Protein AF-A0A5A5RAX3-F1 (afdb_monomer_lite)

Structure (mmCIF, N/CA/C/O backbone):
data_AF-A0A5A5RAX3-F1
#
_entry.id   AF-A0A5A5RAX3-F1
#
loop_
_atom_site.group_PDB
_atom_site.id
_atom_site.type_symbol
_atom_site.label_atom_id
_atom_site.label_alt_id
_atom_site.label_comp_id
_atom_site.label_asym_id
_atom_site.label_entity_id
_atom_site.label_seq_id
_atom_site.pdbx_PDB_ins_code
_atom_site.Cartn_x
_atom_site.Cartn_y
_atom_site.Cartn_z
_atom_site.occupancy
_atom_site.B_iso_or_equiv
_atom_site.auth_seq_id
_atom_site.auth_comp_id
_atom_site.auth_asym_id
_atom_site.auth_atom_id
_atom_site.pdbx_PDB_model_num
ATOM 1 N N . MET A 1 1 ? 1.916 -24.530 -6.199 1.00 31.73 1 MET A N 1
ATOM 2 C CA . MET A 1 1 ? 0.769 -23.600 -6.176 1.00 31.73 1 MET A CA 1
ATOM 3 C C . MET A 1 1 ? 0.008 -23.838 -4.880 1.00 31.73 1 MET A C 1
ATOM 5 O O . MET A 1 1 ? -0.742 -24.799 -4.795 1.00 31.73 1 MET A O 1
ATOM 9 N N . LEU A 1 2 ? 0.311 -23.071 -3.831 1.00 27.06 2 LEU A N 1
ATOM 10 C CA . LEU A 1 2 ? -0.350 -23.203 -2.532 1.00 27.06 2 LEU A CA 1
ATOM 11 C C . LEU A 1 2 ? -1.470 -22.159 -2.487 1.00 27.06 2 LEU A C 1
ATOM 13 O O . LEU A 1 2 ? -1.192 -20.973 -2.359 1.00 27.06 2 LEU A O 1
ATOM 17 N N . ILE A 1 3 ? -2.714 -22.596 -2.676 1.00 34.16 3 ILE A N 1
ATOM 18 C CA . ILE A 1 3 ? -3.906 -21.753 -2.536 1.00 34.16 3 ILE A CA 1
ATOM 19 C C . ILE A 1 3 ? -4.363 -21.907 -1.088 1.00 34.16 3 ILE A C 1
ATOM 21 O O . ILE A 1 3 ? -4.793 -22.990 -0.689 1.00 34.16 3 ILE A O 1
ATOM 25 N N . VAL A 1 4 ? -4.233 -20.852 -0.285 1.00 38.41 4 VAL A N 1
ATOM 26 C CA . VAL A 1 4 ? -4.790 -20.841 1.071 1.00 38.41 4 VAL A CA 1
ATOM 27 C C . VAL A 1 4 ? -6.248 -20.402 0.966 1.00 38.41 4 VAL A C 1
ATOM 29 O O . VAL A 1 4 ? -6.538 -19.276 0.579 1.00 38.41 4 VAL A O 1
ATOM 32 N N . LEU A 1 5 ? -7.165 -21.315 1.286 1.00 33.50 5 LEU A N 1
ATOM 33 C CA . LEU A 1 5 ? -8.601 -21.062 1.385 1.00 33.50 5 LEU A CA 1
ATOM 34 C C . LEU A 1 5 ? -8.933 -20.776 2.855 1.00 33.50 5 LEU A C 1
ATOM 36 O O . LEU A 1 5 ? -8.819 -21.676 3.687 1.00 33.50 5 LEU A O 1
ATOM 40 N N . ILE A 1 6 ? -9.355 -19.555 3.197 1.00 37.66 6 ILE A N 1
ATOM 41 C CA . ILE A 1 6 ? -9.899 -19.271 4.536 1.00 37.66 6 ILE A CA 1
ATOM 42 C C . ILE A 1 6 ? -11.425 -19.323 4.460 1.00 37.66 6 ILE A C 1
ATOM 44 O O . ILE A 1 6 ? -12.072 -18.471 3.859 1.00 37.66 6 ILE A O 1
ATOM 48 N N . LYS A 1 7 ? -12.005 -20.345 5.092 1.00 32.69 7 LYS A N 1
ATOM 49 C CA . LYS A 1 7 ? -13.450 -20.506 5.267 1.00 32.69 7 LYS A CA 1
ATOM 50 C C . LYS A 1 7 ? -13.873 -19.779 6.546 1.00 32.69 7 LYS A C 1
ATOM 52 O O . LYS A 1 7 ? -13.662 -20.306 7.637 1.00 32.69 7 LYS A O 1
ATOM 57 N N . SER A 1 8 ? -14.484 -18.598 6.438 1.00 34.59 8 SER A N 1
ATOM 58 C CA . SER A 1 8 ? -15.195 -18.012 7.584 1.00 34.59 8 SER A CA 1
ATOM 59 C C . SER A 1 8 ? -16.445 -18.855 7.846 1.00 34.59 8 SER A C 1
ATOM 61 O O . SER A 1 8 ? -17.372 -18.880 7.039 1.00 34.59 8 SER A O 1
ATOM 63 N N . SER A 1 9 ? -16.420 -19.643 8.921 1.00 37.34 9 SER A N 1
ATOM 64 C CA . SER A 1 9 ? -17.514 -20.535 9.303 1.00 37.34 9 SER A CA 1
ATOM 65 C C . SER A 1 9 ? -18.364 -19.873 10.381 1.00 37.34 9 SER A C 1
ATOM 67 O O . SER A 1 9 ? -17.992 -19.869 11.550 1.00 37.34 9 SER A O 1
ATOM 69 N N . VAL A 1 10 ? -19.535 -19.382 9.985 1.00 32.00 10 VAL A N 1
ATOM 70 C CA . VAL A 1 10 ? -20.721 -19.330 10.846 1.00 32.00 10 VAL A CA 1
ATOM 71 C C . VAL A 1 10 ? -21.750 -20.254 10.182 1.00 32.00 10 VAL A C 1
ATOM 73 O O . VAL A 1 10 ? -22.001 -20.156 8.985 1.00 32.00 10 VAL A O 1
ATOM 76 N N . VAL A 1 11 ? -22.247 -21.237 10.929 1.00 34.72 11 VAL A N 1
ATOM 77 C CA . VAL A 1 11 ? -23.004 -22.429 10.479 1.00 34.72 11 VAL A CA 1
ATOM 78 C C . VAL A 1 11 ? -24.389 -22.391 11.161 1.00 34.72 11 VAL A C 1
ATOM 80 O O . VAL A 1 11 ? -24.484 -21.761 12.213 1.00 34.72 11 VAL A O 1
ATOM 83 N N . PRO A 1 12 ? -25.412 -23.179 10.770 1.00 57.41 12 PRO A N 1
ATOM 84 C CA . PRO A 1 12 ? -26.073 -23.384 9.471 1.00 57.41 12 PRO A CA 1
ATOM 85 C C . PRO A 1 12 ? -27.586 -23.041 9.552 1.00 57.41 12 PRO A C 1
ATOM 87 O O . PRO A 1 12 ? -28.145 -23.068 10.639 1.00 57.41 12 PRO A O 1
ATOM 90 N N . LEU A 1 13 ? -28.304 -22.861 8.435 1.00 27.06 13 LEU A N 1
ATOM 91 C CA . LEU A 1 13 ? -29.704 -23.325 8.309 1.00 27.06 13 LEU A CA 1
ATOM 92 C C . LEU A 1 13 ? -30.220 -23.157 6.870 1.00 27.06 13 LEU A C 1
ATOM 94 O O . LEU A 1 13 ? -30.303 -22.049 6.359 1.00 27.06 13 LEU A O 1
ATOM 98 N N . LEU A 1 14 ? -30.525 -24.308 6.256 1.00 36.69 14 LEU A N 1
ATOM 99 C CA . LEU A 1 14 ? -31.503 -24.573 5.191 1.00 36.69 14 LEU A CA 1
ATOM 100 C C . LEU A 1 14 ? -31.900 -23.404 4.271 1.00 36.69 14 LEU A C 1
ATOM 102 O O . LEU A 1 14 ? -32.709 -22.579 4.673 1.00 36.69 14 LEU A O 1
ATOM 106 N N . LEU A 1 15 ? -31.496 -23.458 2.993 1.00 29.31 15 LEU A N 1
ATOM 107 C CA . LEU A 1 15 ? -32.414 -23.332 1.847 1.00 29.31 15 LEU A CA 1
ATOM 108 C C . LEU A 1 15 ? -31.696 -23.547 0.504 1.00 29.31 15 LEU A C 1
ATOM 110 O O . LEU A 1 15 ? -30.690 -22.919 0.210 1.00 29.31 15 LEU A O 1
ATOM 114 N N . SER A 1 16 ? -32.293 -24.450 -0.275 1.00 33.75 16 SER A N 1
ATOM 115 C CA . SER A 1 16 ? -32.487 -24.431 -1.728 1.00 33.75 16 SER A CA 1
ATOM 116 C C . SER A 1 16 ? -31.312 -24.095 -2.655 1.00 33.75 16 SER A C 1
ATOM 118 O O . SER A 1 16 ? -30.809 -22.982 -2.719 1.00 33.75 16 SER A O 1
ATOM 120 N N . THR A 1 17 ? -31.022 -25.071 -3.512 1.00 44.22 17 THR A N 1
ATOM 121 C CA . THR A 1 17 ? -30.407 -24.946 -4.837 1.00 44.22 17 THR A CA 1
ATOM 122 C C . THR A 1 17 ? -30.807 -23.665 -5.583 1.00 44.22 17 THR A C 1
ATOM 124 O O . THR A 1 17 ? -31.934 -23.564 -6.065 1.00 44.22 17 THR A O 1
ATOM 127 N N . ALA A 1 18 ? -29.873 -22.723 -5.704 1.00 36.31 18 ALA A N 1
ATOM 128 C CA . ALA A 1 18 ? -29.757 -21.747 -6.788 1.00 36.31 18 ALA A CA 1
ATOM 129 C C . ALA A 1 18 ? -28.355 -21.116 -6.704 1.00 36.31 18 ALA A C 1
ATOM 131 O O . ALA A 1 18 ? -27.981 -20.626 -5.642 1.00 36.31 18 ALA A O 1
ATOM 132 N N . ASP A 1 19 ? -27.583 -21.216 -7.788 1.00 39.69 19 ASP A N 1
ATOM 133 C CA . ASP A 1 19 ? -26.303 -20.546 -8.077 1.00 39.69 19 ASP A CA 1
ATOM 134 C C . ASP A 1 19 ? -25.708 -19.659 -6.969 1.00 39.69 19 ASP A C 1
ATOM 136 O O . ASP A 1 19 ? -25.791 -18.432 -6.999 1.00 39.69 19 ASP A O 1
ATOM 140 N N . MET A 1 20 ? -25.002 -20.272 -6.019 1.00 35.75 20 MET A N 1
ATOM 141 C CA . MET A 1 20 ? -23.924 -19.564 -5.337 1.00 35.75 20 MET A CA 1
ATOM 142 C C . MET A 1 20 ? -22.666 -19.763 -6.177 1.00 35.75 20 MET A C 1
ATOM 144 O O . MET A 1 20 ? -21.985 -20.780 -6.043 1.00 35.75 20 MET A O 1
ATOM 148 N N . MET A 1 21 ? -22.358 -18.798 -7.051 1.00 33.62 21 MET A N 1
ATOM 149 C CA . MET A 1 21 ? -20.984 -18.606 -7.515 1.00 33.62 21 MET A CA 1
ATOM 150 C C . MET A 1 21 ? -20.118 -18.422 -6.267 1.00 33.62 21 MET A C 1
ATOM 152 O O . MET A 1 21 ? -20.086 -17.353 -5.664 1.00 33.62 21 MET A O 1
ATOM 156 N N . LEU A 1 22 ? -19.461 -19.499 -5.840 1.00 39.03 22 LEU A N 1
ATOM 157 C CA . LEU A 1 22 ? -18.356 -19.444 -4.899 1.00 39.03 22 LEU A CA 1
ATOM 158 C C . LEU A 1 22 ? -17.252 -18.632 -5.580 1.00 39.03 22 LEU A C 1
ATOM 160 O O . LEU A 1 22 ? -16.448 -19.189 -6.325 1.00 39.03 22 LEU A O 1
ATOM 164 N N . GLU A 1 23 ? -17.237 -17.314 -5.371 1.00 48.66 23 GLU A N 1
ATOM 165 C CA . GLU A 1 23 ? -16.063 -16.505 -5.685 1.00 48.66 23 GLU A CA 1
ATOM 166 C C . GLU A 1 23 ? -14.902 -17.079 -4.870 1.00 48.66 23 GLU A C 1
ATOM 168 O O . GLU A 1 23 ? -14.847 -16.986 -3.642 1.00 48.66 23 GLU A O 1
ATOM 173 N N . ALA A 1 24 ? -14.010 -17.788 -5.559 1.00 53.41 24 ALA A N 1
ATOM 174 C CA . ALA A 1 24 ? -12.815 -18.332 -4.954 1.00 53.41 24 ALA A CA 1
ATOM 175 C C . ALA A 1 24 ? -11.906 -17.162 -4.566 1.00 53.41 24 ALA A C 1
ATOM 177 O O . ALA A 1 24 ? -11.351 -16.484 -5.428 1.00 53.41 24 ALA A O 1
ATOM 178 N N . PHE A 1 25 ? -11.746 -16.935 -3.263 1.00 56.88 25 PHE A N 1
ATOM 179 C CA . PHE A 1 25 ? -10.768 -15.986 -2.747 1.00 56.88 25 PHE A CA 1
ATOM 180 C C . PHE A 1 25 ? -9.379 -16.609 -2.845 1.00 56.88 25 PHE A C 1
ATOM 182 O O . PHE A 1 25 ? -9.056 -17.560 -2.128 1.00 56.88 25 PHE A O 1
ATOM 189 N N . VAL A 1 26 ? -8.557 -16.078 -3.746 1.00 59.22 26 VAL A N 1
ATOM 190 C CA . VAL A 1 26 ? -7.148 -16.456 -3.837 1.00 59.22 26 VAL A CA 1
ATOM 191 C C . VAL A 1 26 ? -6.367 -15.583 -2.863 1.00 59.22 26 VAL A C 1
ATOM 193 O O . VAL A 1 26 ? -6.325 -14.360 -3.002 1.00 59.22 26 VAL A O 1
ATOM 196 N N . LEU A 1 27 ? -5.756 -16.218 -1.864 1.00 63.66 27 LEU A N 1
ATOM 197 C CA . LEU A 1 27 ? -4.805 -15.562 -0.974 1.00 63.66 27 LEU A CA 1
ATOM 198 C C . LEU A 1 27 ? -3.403 -15.667 -1.565 1.00 63.66 27 LEU A C 1
ATOM 200 O O . LEU A 1 27 ? -2.935 -16.770 -1.863 1.00 63.66 27 LEU A O 1
ATOM 204 N N . SER A 1 28 ? -2.723 -14.529 -1.697 1.00 64.81 28 SER A N 1
ATOM 205 C CA . SER A 1 28 ? -1.279 -14.536 -1.908 1.00 64.81 28 SER A CA 1
ATOM 206 C C . SER A 1 28 ? -0.560 -14.816 -0.574 1.00 64.81 28 SER A C 1
ATOM 208 O O . SER A 1 28 ? -1.108 -14.540 0.498 1.00 64.81 28 SER A O 1
ATOM 210 N N . PRO A 1 29 ? 0.681 -15.333 -0.601 1.00 73.62 29 PRO A N 1
ATOM 211 C CA . PRO A 1 29 ? 1.592 -15.330 0.524 1.00 73.62 29 PRO A CA 1
ATOM 212 C C . PRO A 1 29 ? 1.621 -13.955 1.163 1.00 73.62 29 PRO A C 1
ATOM 214 O O . PRO A 1 29 ? 1.472 -12.925 0.497 1.00 73.62 29 PRO A O 1
ATOM 217 N N . ARG A 1 30 ? 1.819 -13.975 2.474 1.00 85.88 30 ARG A N 1
ATOM 218 C CA . ARG A 1 30 ? 1.943 -12.770 3.267 1.00 85.88 30 ARG A CA 1
ATOM 219 C C . ARG A 1 30 ? 3.267 -12.087 2.944 1.00 85.88 30 ARG A C 1
ATOM 221 O O . ARG A 1 30 ? 4.325 -12.663 3.180 1.00 85.88 30 ARG A O 1
ATOM 228 N N . TYR A 1 31 ? 3.185 -10.876 2.418 1.00 89.69 31 TYR A N 1
ATOM 229 C CA . TYR A 1 31 ? 4.318 -9.999 2.190 1.00 89.69 31 TYR A CA 1
ATOM 230 C C . TYR A 1 31 ? 4.819 -9.440 3.524 1.00 89.69 31 TYR A C 1
ATOM 232 O O . TYR A 1 31 ? 4.027 -8.981 4.356 1.00 89.69 31 TYR A O 1
ATOM 240 N N . SER A 1 32 ? 6.133 -9.496 3.710 1.00 89.38 32 SER A N 1
ATOM 241 C CA . SER A 1 32 ? 6.846 -8.892 4.833 1.00 89.38 32 SER A CA 1
ATOM 242 C C . SER A 1 32 ? 8.085 -8.159 4.326 1.00 89.38 32 SER A C 1
ATOM 244 O O . SER A 1 32 ? 8.619 -8.504 3.268 1.00 89.38 32 SER A O 1
ATOM 246 N N . LEU A 1 33 ? 8.578 -7.170 5.070 1.00 87.31 33 LEU A N 1
ATOM 247 C CA . LEU A 1 33 ? 9.845 -6.501 4.740 1.00 87.31 33 LEU A CA 1
ATOM 248 C C . LEU A 1 33 ? 11.041 -7.466 4.752 1.00 87.31 33 LEU A C 1
ATOM 250 O O . LEU A 1 33 ? 11.989 -7.274 3.995 1.00 87.31 33 LEU A O 1
ATOM 254 N N . ASP A 1 34 ? 10.961 -8.529 5.555 1.00 85.81 34 ASP A N 1
ATOM 255 C CA . ASP A 1 34 ? 11.968 -9.595 5.612 1.00 85.81 34 ASP A CA 1
ATOM 256 C C . ASP A 1 34 ? 11.906 -10.556 4.412 1.00 85.81 34 ASP A C 1
ATOM 258 O O . ASP A 1 34 ? 12.845 -11.318 4.167 1.00 85.81 34 ASP A O 1
ATOM 262 N N . ALA A 1 35 ? 10.798 -10.566 3.664 1.00 81.56 35 ALA A N 1
ATOM 263 C CA . ALA A 1 35 ? 10.649 -11.409 2.487 1.00 81.56 35 ALA A CA 1
ATOM 264 C C . ALA A 1 35 ? 11.292 -10.738 1.267 1.00 81.56 35 ALA A C 1
ATOM 266 O O . ALA A 1 35 ? 10.982 -9.599 0.916 1.00 81.56 35 ALA A O 1
ATOM 267 N N . ALA A 1 36 ? 12.159 -11.469 0.569 1.00 73.69 36 ALA A N 1
ATOM 268 C CA . ALA A 1 36 ? 12.790 -10.964 -0.642 1.00 73.69 36 ALA A CA 1
ATOM 269 C C . ALA A 1 36 ? 11.814 -10.928 -1.835 1.00 73.69 36 ALA A C 1
ATOM 271 O O . ALA A 1 36 ? 10.939 -11.782 -1.977 1.00 73.69 36 ALA A O 1
ATOM 272 N N . ASN A 1 37 ? 12.057 -9.979 -2.744 1.00 83.38 37 ASN A N 1
ATOM 273 C CA . ASN A 1 37 ? 11.603 -9.989 -4.140 1.00 83.38 37 ASN A CA 1
ATOM 274 C C . ASN A 1 37 ? 10.090 -9.946 -4.382 1.00 83.38 37 ASN A C 1
ATOM 276 O O . ASN A 1 37 ? 9.631 -10.496 -5.370 1.00 83.38 37 ASN A O 1
ATOM 280 N N . TRP A 1 38 ? 9.298 -9.294 -3.534 1.00 90.75 38 TRP A N 1
ATOM 281 C CA . TRP A 1 38 ? 7.871 -9.089 -3.825 1.00 90.75 38 TRP A CA 1
ATOM 282 C C . TRP A 1 38 ? 7.511 -7.651 -4.202 1.00 90.75 38 TRP A C 1
ATOM 284 O O . TRP A 1 38 ? 6.462 -7.450 -4.803 1.00 90.75 38 TRP A O 1
ATOM 294 N N . LEU A 1 39 ? 8.343 -6.662 -3.863 1.00 93.38 39 LEU A N 1
ATOM 295 C CA . LEU A 1 39 ? 8.129 -5.247 -4.176 1.00 93.38 39 LEU A CA 1
ATOM 296 C C . LEU A 1 39 ? 9.110 -4.808 -5.271 1.00 93.38 39 LEU A C 1
ATOM 298 O O . LEU A 1 39 ? 10.315 -4.738 -5.035 1.00 93.38 39 LEU A O 1
ATOM 302 N N . GLU A 1 40 ? 8.593 -4.482 -6.454 1.00 94.25 40 GLU A N 1
ATOM 303 C CA . GLU A 1 40 ? 9.369 -3.894 -7.558 1.00 94.25 40 GLU A CA 1
ATOM 304 C C . GLU A 1 40 ? 9.736 -2.437 -7.218 1.00 94.25 40 GLU A C 1
ATOM 306 O O . GLU A 1 40 ? 10.899 -2.024 -7.309 1.00 94.25 40 GLU A O 1
ATOM 311 N N . GLY A 1 41 ? 8.745 -1.676 -6.744 1.00 94.38 41 GLY A N 1
ATOM 312 C CA . GLY A 1 41 ? 8.900 -0.283 -6.338 1.00 94.38 41 GLY A CA 1
ATOM 313 C C . GLY A 1 41 ? 7.569 0.418 -6.086 1.00 94.38 41 GLY A C 1
ATOM 314 O O . GLY A 1 41 ? 6.502 -0.206 -6.055 1.00 94.38 41 GLY A O 1
ATOM 315 N N . ILE A 1 42 ? 7.641 1.732 -5.891 1.00 94.94 42 ILE A N 1
ATOM 316 C CA . ILE A 1 42 ? 6.476 2.592 -5.659 1.00 94.94 42 ILE A CA 1
ATOM 317 C C . ILE A 1 42 ? 6.545 3.726 -6.669 1.00 94.94 42 ILE A C 1
ATOM 319 O O . ILE A 1 42 ? 7.507 4.477 -6.662 1.00 94.94 42 ILE A O 1
ATOM 323 N N . ASP A 1 43 ? 5.558 3.862 -7.550 1.00 94.44 43 ASP A N 1
ATOM 324 C CA . ASP A 1 43 ? 5.625 4.884 -8.602 1.00 94.44 43 ASP A CA 1
ATOM 325 C C . ASP A 1 43 ? 5.329 6.310 -8.078 1.00 94.44 43 ASP A C 1
ATOM 327 O O . ASP A 1 43 ? 4.843 6.482 -6.954 1.00 94.44 43 ASP A O 1
ATOM 331 N N . PRO A 1 44 ? 5.560 7.374 -8.877 1.00 92.50 44 PRO A N 1
ATOM 332 C CA . PRO A 1 44 ? 5.295 8.751 -8.456 1.00 92.50 44 PRO A CA 1
ATOM 333 C C . PRO A 1 44 ? 3.834 9.021 -8.088 1.00 92.50 44 PRO A C 1
ATOM 335 O O . PRO A 1 44 ? 3.562 9.884 -7.256 1.00 92.50 44 PRO A O 1
ATOM 338 N N . SER A 1 45 ? 2.895 8.259 -8.653 1.00 91.31 45 SER A N 1
ATOM 339 C CA . SER A 1 45 ? 1.471 8.319 -8.306 1.00 91.31 45 SER A CA 1
ATOM 340 C C . SER A 1 45 ? 1.129 7.480 -7.070 1.00 91.31 45 SER A C 1
ATOM 342 O O . SER A 1 45 ? -0.046 7.322 -6.739 1.00 91.31 45 SER A O 1
ATOM 344 N N . ARG A 1 46 ? 2.129 6.952 -6.357 1.00 93.06 46 ARG A N 1
ATOM 345 C CA . ARG A 1 46 ? 1.981 6.135 -5.149 1.00 93.06 46 ARG A CA 1
ATOM 346 C C . ARG A 1 46 ? 1.214 4.839 -5.393 1.00 93.06 46 ARG A C 1
ATOM 348 O O . ARG A 1 46 ? 0.417 4.441 -4.547 1.00 93.06 46 ARG A O 1
ATOM 355 N N . HIS A 1 47 ? 1.395 4.190 -6.541 1.00 93.81 47 HIS A N 1
ATOM 356 C CA . HIS A 1 47 ? 0.999 2.785 -6.657 1.00 93.81 47 HIS A CA 1
ATOM 357 C C . HIS A 1 47 ? 2.134 1.876 -6.202 1.00 93.81 47 HIS A C 1
ATOM 359 O O . HIS A 1 47 ? 3.300 2.134 -6.497 1.00 93.81 47 HIS A O 1
ATOM 365 N N . TYR A 1 48 ? 1.778 0.800 -5.509 1.00 93.81 48 TYR A N 1
ATOM 366 C CA . TYR A 1 48 ? 2.697 -0.246 -5.087 1.00 93.81 48 TYR A CA 1
ATOM 367 C C . TYR A 1 48 ? 2.764 -1.309 -6.182 1.00 93.81 48 TYR A C 1
ATOM 369 O O . TYR A 1 48 ? 1.740 -1.897 -6.538 1.00 93.81 48 TYR A O 1
ATOM 377 N N . TRP A 1 49 ? 3.958 -1.530 -6.729 1.00 94.06 49 TRP A N 1
ATOM 378 C CA . TRP A 1 49 ? 4.203 -2.504 -7.790 1.00 94.06 49 TRP A CA 1
ATOM 379 C C . TRP A 1 49 ? 4.727 -3.793 -7.181 1.00 94.06 49 TRP A C 1
ATOM 381 O O . TRP A 1 49 ? 5.846 -3.832 -6.671 1.00 94.06 49 TRP A O 1
ATOM 391 N N . LEU A 1 50 ? 3.896 -4.830 -7.198 1.00 92.50 50 LEU A N 1
ATOM 392 C CA . LEU A 1 50 ? 4.151 -6.087 -6.508 1.00 92.50 50 LEU A CA 1
ATOM 393 C C . LEU A 1 50 ? 4.327 -7.240 -7.494 1.00 92.50 50 LEU A C 1
ATOM 395 O O . LEU A 1 50 ? 3.698 -7.258 -8.548 1.00 92.50 50 LEU A O 1
ATOM 399 N N . TRP A 1 51 ? 5.103 -8.244 -7.109 1.00 90.12 51 TRP A N 1
ATOM 400 C CA . TRP A 1 51 ? 5.180 -9.544 -7.770 1.00 90.12 51 TRP A CA 1
ATOM 401 C C . TRP A 1 51 ? 4.450 -10.579 -6.916 1.00 90.12 51 TRP A C 1
ATOM 403 O O . TRP A 1 51 ? 4.784 -10.801 -5.744 1.00 90.12 51 TRP A O 1
ATOM 413 N N . VAL A 1 52 ? 3.420 -11.217 -7.476 1.00 84.12 52 VAL A N 1
ATOM 414 C CA . VAL A 1 52 ? 2.680 -12.264 -6.755 1.00 84.12 52 VAL A CA 1
ATOM 415 C C . VAL A 1 52 ? 3.618 -13.427 -6.479 1.00 84.12 52 VAL A C 1
ATOM 417 O O . VAL A 1 52 ? 4.225 -13.964 -7.397 1.00 84.12 52 VAL A O 1
ATOM 420 N N . ASN A 1 53 ? 3.762 -13.816 -5.211 1.00 77.81 53 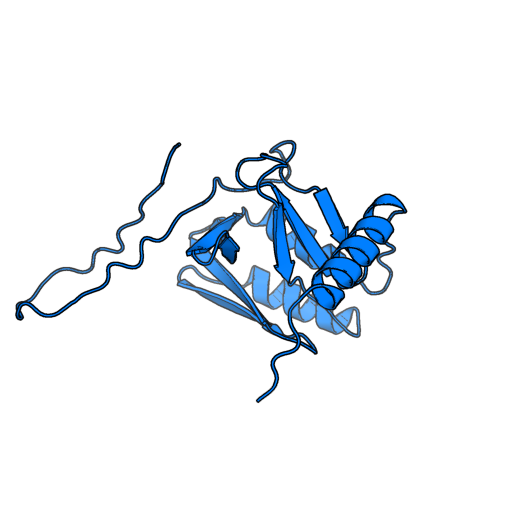ASN A N 1
ATOM 421 C CA . ASN A 1 53 ? 4.698 -14.868 -4.783 1.00 77.81 53 ASN A CA 1
ATOM 422 C C . ASN A 1 53 ? 6.163 -14.587 -5.169 1.00 77.81 53 ASN A C 1
ATOM 424 O O . ASN A 1 53 ? 6.961 -15.519 -5.236 1.00 77.81 53 ASN A O 1
ATOM 428 N N . GLY A 1 54 ? 6.501 -13.328 -5.456 1.00 81.75 54 GLY A N 1
ATOM 429 C CA . GLY A 1 54 ? 7.801 -12.938 -5.987 1.00 81.75 54 GLY A CA 1
ATOM 430 C C . GLY A 1 54 ? 8.052 -13.316 -7.450 1.00 81.75 54 GLY A C 1
ATOM 431 O O . GLY A 1 54 ? 9.199 -13.269 -7.883 1.00 81.75 54 GLY A O 1
ATOM 432 N N . ASP A 1 55 ? 7.013 -13.683 -8.210 1.00 85.50 55 ASP A N 1
ATOM 433 C CA . ASP A 1 55 ? 7.101 -13.961 -9.647 1.00 85.50 55 ASP A CA 1
ATOM 434 C C . ASP A 1 55 ? 6.990 -12.665 -10.480 1.00 85.50 55 ASP A C 1
ATOM 436 O O . ASP A 1 55 ? 5.905 -12.070 -10.544 1.00 85.50 55 ASP A O 1
ATOM 440 N N . PRO A 1 56 ? 8.064 -12.223 -11.169 1.00 87.00 56 PRO A N 1
ATOM 441 C CA . PRO A 1 56 ? 8.038 -11.012 -11.990 1.00 87.00 56 PRO A CA 1
ATOM 442 C C . PRO A 1 56 ? 7.093 -11.089 -13.199 1.00 87.00 56 PRO A C 1
ATOM 444 O O . PRO A 1 56 ? 6.773 -10.055 -13.787 1.00 87.00 56 PRO A O 1
ATOM 447 N N . GLN A 1 57 ? 6.649 -12.290 -13.592 1.00 87.12 57 GLN A N 1
ATOM 448 C CA . GLN A 1 57 ? 5.663 -12.479 -14.662 1.00 87.12 57 GLN A CA 1
ATOM 449 C C . GLN A 1 57 ? 4.232 -12.164 -14.210 1.00 87.12 57 GLN A C 1
ATOM 451 O O . GLN A 1 57 ? 3.352 -11.998 -15.052 1.00 87.12 57 GLN A O 1
ATOM 456 N N . LEU A 1 58 ? 4.004 -12.024 -12.900 1.00 83.00 58 LEU A N 1
ATOM 457 C CA . LEU A 1 58 ? 2.702 -11.729 -12.305 1.00 83.00 58 LEU A CA 1
ATOM 458 C C . LEU A 1 58 ? 2.729 -10.374 -11.570 1.00 83.00 58 LEU A C 1
ATOM 460 O O . LEU A 1 58 ? 2.660 -10.337 -10.337 1.00 83.00 58 LEU A O 1
ATOM 464 N N . PRO A 1 59 ? 2.847 -9.240 -12.293 1.00 87.38 59 PRO A N 1
ATOM 465 C CA . PRO A 1 59 ? 2.868 -7.925 -11.675 1.00 87.38 59 PRO A CA 1
ATOM 466 C C . PRO A 1 59 ? 1.463 -7.479 -11.258 1.00 87.38 59 PRO A C 1
ATOM 468 O O . PRO A 1 59 ? 0.531 -7.476 -12.064 1.00 87.38 59 PRO A O 1
ATOM 471 N N . VAL A 1 60 ? 1.337 -6.990 -10.030 1.00 88.75 60 VAL A N 1
ATOM 472 C CA . VAL A 1 60 ? 0.117 -6.379 -9.497 1.00 88.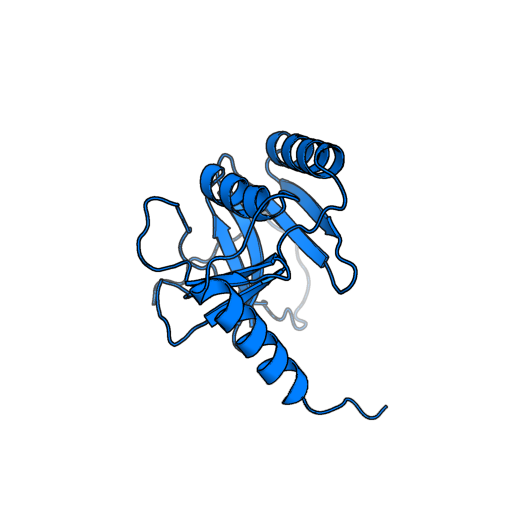75 60 VAL A CA 1
ATOM 473 C C . VAL A 1 60 ? 0.396 -4.936 -9.134 1.00 88.75 60 VAL A C 1
ATOM 475 O O . VAL A 1 60 ? 1.409 -4.623 -8.516 1.00 88.75 60 VAL A O 1
ATOM 478 N N . ILE A 1 61 ? -0.516 -4.050 -9.523 1.00 90.88 61 ILE A N 1
ATOM 479 C CA . ILE A 1 61 ? -0.453 -2.633 -9.180 1.00 90.88 61 ILE A CA 1
ATOM 480 C C . ILE A 1 61 ? -1.555 -2.361 -8.164 1.00 90.88 61 ILE A C 1
ATOM 482 O O . ILE A 1 61 ? -2.739 -2.439 -8.495 1.00 90.88 61 ILE A O 1
ATOM 486 N N . ILE A 1 62 ? -1.164 -2.034 -6.936 1.00 91.44 62 ILE A N 1
ATOM 487 C CA . ILE A 1 62 ? -2.097 -1.682 -5.867 1.00 91.44 62 ILE A CA 1
ATOM 488 C C . ILE A 1 62 ? -2.095 -0.160 -5.678 1.00 91.44 62 ILE A C 1
ATOM 490 O O . ILE A 1 62 ? -1.027 0.424 -5.482 1.00 91.44 62 ILE A O 1
ATOM 494 N N . PRO A 1 63 ? -3.257 0.516 -5.707 1.00 91.88 63 PRO A N 1
ATOM 495 C CA . PRO A 1 63 ? -3.327 1.934 -5.376 1.00 91.88 63 PRO A CA 1
ATOM 496 C C . PRO A 1 63 ? -2.959 2.171 -3.905 1.00 91.88 63 PRO A C 1
ATOM 498 O O . PRO A 1 63 ? -3.609 1.643 -3.003 1.00 91.88 63 PRO A O 1
ATOM 501 N N . GLY A 1 64 ? -1.932 2.986 -3.665 1.00 92.81 64 GLY A N 1
ATOM 502 C CA . GLY A 1 64 ? -1.498 3.382 -2.327 1.00 92.81 64 GLY A CA 1
ATOM 503 C C . GLY A 1 64 ? -2.167 4.652 -1.809 1.00 92.81 64 GLY A C 1
ATOM 504 O O . GLY A 1 64 ? -3.114 5.178 -2.402 1.00 92.81 64 GLY A O 1
ATOM 505 N N . LEU A 1 65 ? -1.664 5.169 -0.692 1.00 94.62 65 LEU A N 1
ATOM 506 C CA . LEU A 1 65 ? -2.133 6.424 -0.104 1.00 94.62 65 LEU A CA 1
ATOM 507 C C . LEU A 1 65 ? -1.569 7.640 -0.866 1.00 94.62 65 LEU A C 1
ATOM 509 O O . LEU A 1 65 ? -0.396 7.667 -1.231 1.00 94.62 65 LEU A O 1
ATOM 513 N N . ILE A 1 66 ? -2.403 8.660 -1.073 1.00 93.12 66 ILE A N 1
ATOM 514 C CA . ILE A 1 66 ? -1.990 10.013 -1.466 1.00 93.12 66 ILE A CA 1
ATOM 515 C C . ILE A 1 66 ? -2.508 10.952 -0.385 1.00 93.12 66 ILE A C 1
ATOM 517 O O . ILE A 1 66 ? -3.653 10.815 0.033 1.00 93.12 66 ILE A O 1
ATOM 521 N N . VAL A 1 67 ? -1.671 11.891 0.039 1.00 93.50 67 VAL A N 1
ATOM 522 C CA . VAL A 1 67 ? -2.036 12.945 0.986 1.00 93.50 67 VAL A CA 1
ATOM 523 C C . VAL A 1 67 ? -1.573 14.299 0.466 1.00 93.50 67 VAL A C 1
ATOM 525 O O . VAL A 1 67 ? -0.633 14.382 -0.325 1.00 93.50 67 VAL A O 1
ATOM 528 N N . SER A 1 68 ? -2.216 15.361 0.937 1.00 90.69 68 SER A N 1
ATOM 529 C CA . SER A 1 68 ? -1.857 16.750 0.643 1.00 90.69 68 SER A CA 1
ATOM 530 C C . SER A 1 68 ? -0.976 17.373 1.730 1.00 90.69 68 SER A C 1
ATOM 532 O O . SER A 1 68 ? -0.359 18.408 1.489 1.00 90.69 68 SER A O 1
ATOM 534 N N . SER A 1 69 ? -0.906 16.773 2.926 1.00 95.06 69 SER A N 1
ATOM 535 C CA . SER A 1 69 ? -0.057 17.260 4.020 1.00 95.06 69 SER A CA 1
ATOM 536 C C . SER A 1 69 ? 0.438 16.148 4.951 1.00 95.06 69 SER A C 1
ATOM 538 O O . SER A 1 69 ? -0.054 15.016 4.944 1.00 95.06 69 SER A O 1
ATOM 540 N N . ILE A 1 70 ? 1.423 16.478 5.790 1.00 96.81 70 ILE A N 1
ATOM 541 C CA . ILE A 1 70 ? 1.954 15.554 6.798 1.00 96.81 70 ILE A CA 1
ATOM 542 C C . ILE A 1 70 ? 0.937 15.271 7.918 1.00 96.81 70 ILE A C 1
ATOM 544 O O . ILE A 1 70 ? 0.936 14.186 8.497 1.00 96.81 70 ILE A O 1
ATOM 548 N N . GLU A 1 71 ? 0.044 16.214 8.226 1.00 97.62 71 GLU A N 1
ATOM 549 C CA . GLU A 1 71 ? -1.044 16.044 9.197 1.00 97.62 71 GLU A CA 1
ATOM 550 C C . GLU A 1 71 ? -2.062 15.010 8.714 1.00 97.62 71 GLU A C 1
ATOM 552 O O . GLU A 1 71 ? -2.509 14.167 9.498 1.00 97.62 71 GLU A O 1
ATOM 557 N N . GLU A 1 72 ? -2.390 15.034 7.422 1.00 96.12 72 GLU A N 1
ATOM 558 C CA . GLU A 1 72 ? -3.243 14.022 6.803 1.00 96.12 72 GLU A CA 1
ATOM 559 C C . GLU A 1 72 ? -2.579 12.642 6.888 1.00 96.12 72 GLU A C 1
ATOM 561 O O . GLU A 1 72 ? -3.205 11.689 7.356 1.00 96.12 72 GLU A O 1
ATOM 566 N N . LEU A 1 73 ? -1.281 12.545 6.571 1.00 96.81 73 LEU A N 1
ATOM 567 C CA . LEU A 1 73 ? -0.526 11.300 6.733 1.00 96.81 73 LEU A CA 1
ATOM 568 C C . LEU A 1 73 ? -0.575 10.787 8.178 1.00 96.81 73 LEU A C 1
ATOM 570 O O . LEU A 1 73 ? -0.908 9.626 8.410 1.00 96.81 73 LEU A O 1
ATOM 574 N N . ARG A 1 74 ? -0.288 11.643 9.166 1.00 97.69 74 ARG A N 1
ATOM 575 C CA . ARG A 1 74 ? -0.344 11.272 10.593 1.00 97.69 74 ARG A CA 1
ATOM 576 C C . ARG A 1 74 ? -1.727 10.776 11.002 1.00 97.69 74 ARG A C 1
ATOM 578 O O . ARG A 1 74 ? -1.818 9.810 11.759 1.00 97.69 74 ARG A O 1
ATOM 585 N N . THR A 1 75 ? -2.782 11.406 10.491 1.00 97.25 75 THR A N 1
ATOM 586 C CA . THR A 1 75 ? -4.170 11.009 10.752 1.00 97.25 75 THR A CA 1
ATOM 587 C C . THR A 1 75 ? -4.440 9.608 10.214 1.00 97.25 75 THR A C 1
ATOM 589 O O . THR A 1 75 ? -4.914 8.750 10.958 1.00 97.25 75 THR A O 1
ATOM 592 N N . VAL A 1 76 ? -4.070 9.341 8.959 1.00 97.00 76 VAL A N 1
ATOM 593 C CA . VAL A 1 76 ? -4.272 8.030 8.324 1.00 97.00 76 VAL A CA 1
ATOM 594 C C . VAL A 1 76 ? -3.442 6.942 9.010 1.00 97.00 76 VAL A C 1
ATOM 596 O O . VAL A 1 76 ? -3.958 5.858 9.275 1.00 97.00 76 VAL A O 1
ATOM 599 N N . ILE A 1 77 ? -2.188 7.226 9.381 1.00 97.50 77 ILE A N 1
ATOM 600 C CA . ILE A 1 77 ? -1.361 6.296 10.169 1.00 97.50 77 ILE A CA 1
ATOM 601 C C . ILE A 1 77 ? -2.023 6.002 11.516 1.00 97.50 77 ILE A C 1
ATOM 603 O O . ILE A 1 77 ? -2.083 4.847 11.931 1.00 97.50 77 ILE A O 1
ATOM 607 N N . GLY A 1 78 ? -2.520 7.028 12.212 1.00 97.94 78 GLY A N 1
ATOM 608 C CA . GLY A 1 78 ? -3.213 6.865 13.489 1.00 97.94 78 GLY A CA 1
ATOM 609 C C . GLY A 1 78 ? -4.442 5.964 13.363 1.00 97.94 78 GLY A C 1
ATOM 610 O O . GLY A 1 78 ? -4.602 5.037 14.155 1.00 97.94 78 GLY A O 1
ATOM 611 N N . GLN A 1 79 ? -5.254 6.181 12.325 1.00 98.00 79 GLN A N 1
ATOM 612 C CA . GLN A 1 79 ? -6.409 5.339 12.007 1.00 98.00 79 GLN A CA 1
ATOM 613 C C . GLN A 1 79 ? -5.995 3.895 11.715 1.00 98.00 79 GLN A C 1
ATOM 615 O O . GLN A 1 79 ? -6.555 2.973 12.301 1.00 98.00 79 GLN A O 1
ATOM 620 N N . PHE A 1 80 ? -4.980 3.692 10.869 1.00 98.00 80 PHE A N 1
ATOM 621 C CA . PHE A 1 80 ? -4.461 2.362 10.553 1.00 98.00 80 PHE A CA 1
ATOM 622 C C . PHE A 1 80 ? -4.003 1.616 11.814 1.00 98.00 80 PHE A C 1
ATOM 624 O O . PHE A 1 80 ? -4.384 0.469 12.038 1.00 98.00 80 PHE A O 1
ATOM 631 N N . ARG A 1 81 ? -3.228 2.285 12.675 1.00 97.06 81 ARG A N 1
ATOM 632 C CA . ARG A 1 81 ? -2.713 1.713 13.927 1.00 97.06 81 ARG A CA 1
ATOM 633 C C . ARG A 1 81 ? -3.809 1.375 14.938 1.00 97.06 81 ARG A C 1
ATOM 635 O O . ARG A 1 81 ? -3.560 0.551 15.816 1.00 97.06 81 ARG A O 1
ATOM 642 N N . GLY A 1 82 ? -4.970 2.022 14.831 1.00 97.31 82 GLY A N 1
ATOM 643 C CA . GLY A 1 82 ? -6.140 1.791 15.675 1.00 97.31 82 GLY A CA 1
ATOM 644 C C . GLY A 1 82 ? -7.057 0.657 15.207 1.00 97.31 82 GLY A C 1
ATOM 645 O O . GLY A 1 82 ? -7.902 0.234 15.995 1.00 97.31 82 GLY A O 1
ATOM 646 N N . LEU A 1 83 ? -6.886 0.151 13.977 1.00 97.56 83 LEU A N 1
ATOM 647 C CA . LEU A 1 83 ? -7.759 -0.878 13.405 1.00 97.56 83 LEU A CA 1
ATOM 648 C C . LEU A 1 83 ? -7.795 -2.153 14.256 1.00 97.56 83 LEU A C 1
ATOM 650 O O . LEU A 1 83 ? -6.762 -2.777 14.518 1.00 97.56 83 LEU A O 1
ATOM 654 N N . GLN A 1 84 ? -9.004 -2.586 14.599 1.00 96.56 84 GLN A N 1
ATOM 655 C CA . GLN A 1 84 ? -9.285 -3.875 15.226 1.00 96.56 84 GLN A CA 1
ATOM 656 C C . GLN A 1 84 ? -9.561 -4.959 14.177 1.00 96.56 84 GLN A C 1
ATOM 658 O O . GLN A 1 84 ? -9.858 -4.674 13.018 1.00 96.56 84 GLN A O 1
ATOM 663 N N . SER A 1 85 ? -9.454 -6.231 14.572 1.00 94.94 85 SER A N 1
ATOM 664 C CA . SER A 1 85 ? -9.744 -7.356 13.669 1.00 94.94 85 SER A CA 1
ATOM 665 C C . SER A 1 85 ? -11.189 -7.293 13.157 1.00 94.94 85 SER A C 1
ATOM 667 O O . SER A 1 85 ? -12.120 -7.133 13.940 1.00 94.94 85 SER A O 1
ATOM 669 N N . GLY A 1 86 ? -11.366 -7.426 11.845 1.00 93.56 86 GLY A N 1
ATOM 670 C CA . GLY A 1 86 ? -12.635 -7.251 11.136 1.00 93.56 86 GLY A CA 1
ATOM 671 C C . GLY A 1 86 ? -12.893 -5.826 10.632 1.00 93.56 86 GLY A C 1
ATOM 672 O O . GLY A 1 86 ? -13.763 -5.640 9.783 1.00 93.56 86 GLY A O 1
ATOM 673 N N . GLU A 1 87 ? -12.141 -4.824 11.095 1.00 96.81 87 GLU A N 1
ATOM 674 C CA . GLU A 1 87 ? -12.289 -3.443 10.632 1.00 96.81 87 GLU A CA 1
ATOM 675 C C . GLU A 1 87 ? -11.522 -3.178 9.334 1.00 96.81 87 GLU A C 1
ATOM 677 O O . GLU A 1 87 ? -10.644 -3.938 8.912 1.00 96.81 87 GLU A O 1
ATOM 682 N N . SER A 1 88 ? -11.851 -2.061 8.684 1.00 97.25 88 SER A N 1
ATOM 683 C CA . SER A 1 88 ? -11.175 -1.642 7.462 1.00 97.25 88 SER A CA 1
ATOM 684 C C . SER A 1 88 ? -10.962 -0.137 7.405 1.00 97.25 88 SER A C 1
ATOM 686 O O . SER A 1 88 ? -11.776 0.636 7.906 1.00 97.25 88 SER A O 1
ATOM 688 N N . LEU A 1 89 ? -9.886 0.266 6.739 1.00 96.88 89 LEU A N 1
ATOM 689 C CA . LEU A 1 89 ? -9.549 1.650 6.447 1.00 96.88 89 LEU A CA 1
ATOM 690 C C . LEU A 1 89 ? -9.601 1.871 4.939 1.00 96.88 89 LEU A C 1
ATOM 692 O O . LEU A 1 89 ? -8.907 1.200 4.175 1.00 96.88 89 LEU A O 1
ATOM 696 N N . LYS A 1 90 ? -10.418 2.828 4.501 1.00 94.88 90 LYS A N 1
ATOM 697 C CA . LYS A 1 90 ? -10.491 3.230 3.095 1.00 94.88 90 LYS A CA 1
ATOM 698 C C . LYS A 1 90 ? -9.463 4.325 2.815 1.00 94.88 90 LYS A C 1
ATOM 700 O O . LYS A 1 90 ? -9.516 5.388 3.423 1.00 94.88 90 LYS A O 1
ATOM 705 N N . LEU A 1 91 ? -8.586 4.088 1.846 1.00 92.00 91 LEU A N 1
ATOM 706 C CA . LEU A 1 91 ? -7.686 5.091 1.288 1.00 92.00 91 LEU A CA 1
ATOM 707 C C . LEU A 1 91 ? -8.375 5.729 0.079 1.00 92.00 91 LEU A C 1
ATOM 709 O O . LEU A 1 91 ? -8.642 5.063 -0.928 1.00 92.00 91 LEU A O 1
ATOM 713 N N . THR A 1 92 ? -8.704 7.012 0.193 1.00 85.44 92 THR A N 1
ATOM 714 C CA . THR A 1 92 ? -9.366 7.762 -0.880 1.00 85.44 92 THR A CA 1
ATOM 715 C C . THR A 1 92 ? -8.317 8.388 -1.791 1.00 85.44 92 THR A C 1
ATOM 717 O O . THR A 1 92 ? -7.310 8.904 -1.318 1.00 85.44 92 THR A O 1
ATOM 720 N N . ARG A 1 93 ? -8.543 8.327 -3.104 1.00 86.50 93 ARG A N 1
ATOM 721 C CA . ARG A 1 93 ? -7.685 8.935 -4.126 1.00 86.50 93 ARG A CA 1
ATOM 722 C C . ARG A 1 93 ? -8.546 9.800 -5.042 1.00 86.50 93 ARG A C 1
ATOM 724 O O . ARG A 1 93 ? -9.762 9.637 -5.082 1.00 86.50 93 ARG A O 1
ATOM 731 N N . ILE A 1 94 ? -7.906 10.687 -5.807 1.00 81.56 94 ILE A N 1
ATOM 732 C CA . ILE A 1 94 ? -8.587 11.482 -6.848 1.00 81.56 94 ILE A CA 1
ATOM 733 C C . ILE A 1 94 ? -9.264 10.551 -7.865 1.00 81.56 94 ILE A C 1
ATOM 735 O O . ILE A 1 94 ? -10.385 10.803 -8.296 1.00 81.56 94 ILE A O 1
ATOM 739 N N . VAL A 1 95 ? -8.593 9.448 -8.209 1.00 78.56 95 VAL A N 1
ATOM 740 C CA . VAL A 1 95 ? -9.132 8.387 -9.062 1.00 78.56 95 VAL A CA 1
ATOM 741 C C . VAL A 1 95 ? -9.043 7.060 -8.315 1.00 78.56 95 VAL A C 1
ATOM 743 O O . VAL A 1 95 ? -7.954 6.606 -7.957 1.00 78.56 95 VAL A O 1
ATOM 746 N N . GLY A 1 96 ? -10.204 6.442 -8.094 1.00 79.81 96 GLY A N 1
ATOM 747 C CA . GLY A 1 96 ? -10.336 5.154 -7.420 1.00 79.81 96 GLY A CA 1
ATOM 748 C C . GLY A 1 96 ? -10.248 5.225 -5.893 1.00 79.81 96 GLY A C 1
ATOM 749 O O . GLY A 1 96 ? -10.223 6.286 -5.272 1.00 79.81 96 GLY A O 1
ATOM 750 N N . SER A 1 97 ? -10.226 4.054 -5.269 1.00 85.75 97 SER A N 1
ATOM 751 C CA . SER A 1 97 ? -9.996 3.911 -3.833 1.00 85.75 97 SER A CA 1
ATOM 752 C C . SER A 1 97 ? -9.379 2.558 -3.535 1.00 85.75 97 SER A C 1
ATOM 754 O O . SER A 1 97 ? -9.595 1.606 -4.281 1.00 85.75 97 SER A O 1
ATOM 756 N N . CYS A 1 98 ? -8.671 2.479 -2.419 1.00 88.19 98 CYS A N 1
ATOM 757 C CA . CYS A 1 98 ? -8.125 1.244 -1.883 1.00 88.19 98 CYS A CA 1
ATOM 758 C C . CYS A 1 98 ? -8.720 0.994 -0.497 1.00 88.19 98 CYS A C 1
ATOM 760 O O . CYS A 1 98 ? -9.131 1.940 0.179 1.00 88.19 98 CYS A O 1
ATOM 762 N N . LYS A 1 99 ? -8.778 -0.259 -0.055 1.00 94.38 99 LYS A N 1
ATOM 763 C CA . LYS A 1 99 ? -9.219 -0.604 1.296 1.00 94.38 99 LYS A CA 1
ATOM 764 C C . LYS A 1 99 ? -8.203 -1.542 1.931 1.00 94.38 99 LYS A C 1
ATOM 766 O O . LYS A 1 99 ? -7.850 -2.560 1.347 1.00 94.38 99 LYS A O 1
ATOM 771 N N . ILE A 1 100 ? -7.748 -1.178 3.124 1.00 96.31 100 ILE A N 1
ATOM 772 C CA . ILE A 1 100 ? -6.938 -2.032 3.986 1.00 96.31 100 ILE A CA 1
ATOM 773 C C . ILE A 1 100 ? -7.889 -2.705 4.969 1.00 96.31 100 ILE A C 1
ATOM 775 O O . ILE A 1 100 ? -8.595 -2.018 5.704 1.00 96.31 100 ILE A O 1
ATOM 779 N N . HIS A 1 101 ? -7.905 -4.030 5.000 1.00 96.75 101 HIS A N 1
ATOM 780 C CA . HIS A 1 101 ? -8.684 -4.822 5.949 1.00 96.75 101 HIS A CA 1
ATOM 781 C C . HIS A 1 101 ? -7.767 -5.336 7.053 1.00 96.75 101 HIS A C 1
ATOM 783 O O . HIS A 1 101 ? -6.724 -5.907 6.754 1.00 96.75 101 HIS A O 1
ATOM 789 N N . CYS A 1 102 ? -8.148 -5.181 8.318 1.00 96.56 102 CYS A N 1
ATOM 790 C CA . CYS A 1 102 ? -7.486 -5.855 9.431 1.00 96.56 102 CYS A CA 1
ATOM 791 C C . CYS A 1 102 ? -8.108 -7.248 9.575 1.00 96.56 102 CYS A C 1
ATOM 793 O O . CYS A 1 102 ? -9.183 -7.398 10.149 1.00 96.56 102 CYS A O 1
ATOM 795 N N . VAL A 1 103 ? -7.476 -8.272 9.003 1.00 94.44 103 VAL A N 1
ATOM 796 C CA . VAL A 1 103 ? -7.995 -9.652 9.027 1.00 94.44 103 VAL A CA 1
ATOM 797 C C . VAL A 1 103 ? -7.872 -10.235 10.433 1.00 94.44 103 VAL A C 1
ATOM 799 O O . VAL A 1 103 ? -8.805 -10.842 10.956 1.00 94.44 103 VAL A O 1
ATOM 802 N N . SER A 1 104 ? -6.717 -10.025 11.057 1.00 93.19 104 SER A N 1
ATOM 803 C CA . SER A 1 104 ? -6.432 -10.414 12.435 1.00 93.19 104 SER A CA 1
ATOM 804 C C . SER A 1 104 ? -5.298 -9.558 12.996 1.00 93.19 104 SER A C 1
ATOM 806 O O . SER A 1 104 ? -4.707 -8.744 12.284 1.00 93.19 104 SER A O 1
ATOM 808 N N . SER A 1 105 ? -4.922 -9.786 14.259 1.00 90.56 105 SER A N 1
ATOM 809 C CA . SER A 1 105 ? -3.704 -9.193 14.825 1.00 90.56 105 SER A CA 1
ATOM 810 C C . SER A 1 105 ? -2.502 -9.421 13.898 1.00 90.56 105 SER A C 1
ATOM 812 O O . SER A 1 105 ? -2.206 -10.559 13.523 1.00 90.56 105 SER A O 1
ATOM 814 N N . ASN A 1 106 ? -1.841 -8.327 13.507 1.00 93.25 106 ASN A N 1
ATOM 815 C CA . ASN A 1 106 ? -0.696 -8.311 12.596 1.00 93.25 106 ASN A CA 1
ATOM 816 C C . ASN A 1 106 ? -0.952 -8.987 11.228 1.00 93.25 106 ASN A C 1
ATOM 818 O O . ASN A 1 106 ? -0.015 -9.495 10.625 1.00 93.25 106 ASN A O 1
ATOM 822 N N . CYS A 1 107 ? -2.191 -9.040 10.733 1.00 94.62 107 CYS A N 1
ATOM 823 C CA . CYS A 1 107 ? -2.495 -9.548 9.395 1.00 94.62 107 CYS A CA 1
ATOM 824 C C . CYS A 1 107 ? -3.481 -8.615 8.703 1.00 94.62 107 CYS A C 1
ATOM 826 O O . CYS A 1 107 ? -4.636 -8.493 9.116 1.00 94.62 107 CYS A O 1
ATOM 828 N N . TYR A 1 108 ? -3.010 -7.968 7.643 1.00 96.06 108 TYR A N 1
ATOM 829 C CA . TYR A 1 108 ? -3.773 -6.996 6.879 1.00 96.06 108 TYR A CA 1
ATOM 830 C C . TYR A 1 108 ? -3.928 -7.467 5.442 1.00 96.06 108 TYR A C 1
ATOM 832 O O . TYR A 1 108 ? -3.030 -8.114 4.913 1.00 96.06 108 TYR A O 1
ATOM 840 N N . ALA A 1 109 ? -5.051 -7.141 4.813 1.00 94.81 109 ALA A N 1
ATOM 841 C CA . ALA A 1 109 ? -5.302 -7.459 3.416 1.00 94.81 109 ALA A CA 1
ATOM 842 C C . ALA A 1 109 ? -5.561 -6.195 2.601 1.00 94.81 109 ALA A C 1
ATOM 844 O O . ALA A 1 109 ? -6.237 -5.277 3.072 1.00 94.81 109 ALA A O 1
ATOM 845 N N . ILE A 1 110 ? -5.058 -6.179 1.370 1.00 93.12 110 ILE A N 1
ATOM 846 C CA . ILE A 1 110 ? -5.465 -5.228 0.340 1.00 93.12 110 ILE A CA 1
ATOM 847 C C . ILE A 1 110 ? -5.984 -6.007 -0.865 1.00 93.12 110 ILE A C 1
ATOM 849 O O . ILE A 1 110 ? -5.341 -6.944 -1.339 1.00 93.12 110 ILE A O 1
ATOM 853 N N . GLU A 1 111 ? -7.150 -5.610 -1.356 1.00 87.88 111 GLU A N 1
ATOM 854 C CA . GLU A 1 111 ? -7.774 -6.219 -2.525 1.00 87.88 111 GLU A CA 1
ATOM 855 C C . GLU A 1 111 ? -7.146 -5.691 -3.821 1.00 87.88 111 GLU A C 1
ATOM 857 O O . GLU A 1 111 ? -6.954 -4.485 -3.992 1.00 87.88 111 GLU A O 1
ATOM 862 N N . ALA A 1 112 ? -6.869 -6.590 -4.763 1.00 83.19 112 ALA A N 1
ATOM 863 C CA . ALA A 1 112 ? -6.457 -6.250 -6.119 1.00 83.19 112 ALA A CA 1
ATOM 864 C C . ALA A 1 112 ? -7.053 -7.235 -7.130 1.00 83.19 112 ALA A C 1
ATOM 866 O O . ALA A 1 112 ? -7.633 -8.256 -6.759 1.00 83.19 112 ALA A O 1
ATOM 867 N N . ARG A 1 113 ? -6.921 -6.930 -8.425 1.00 77.25 113 ARG A N 1
ATOM 868 C CA . ARG A 1 113 ? -7.299 -7.856 -9.499 1.00 77.25 113 ARG A CA 1
ATOM 869 C C . ARG A 1 113 ? -6.065 -8.413 -10.199 1.00 77.25 113 ARG A C 1
ATOM 871 O O . ARG A 1 113 ? -5.215 -7.642 -10.633 1.00 77.25 113 ARG A O 1
ATOM 878 N N . VAL A 1 114 ? -6.023 -9.734 -10.354 1.00 74.50 114 VAL A N 1
ATOM 879 C CA . VAL A 1 114 ? -5.013 -10.474 -11.128 1.00 74.50 114 VAL A CA 1
ATOM 880 C C . VAL A 1 114 ? -5.761 -11.329 -12.138 1.00 74.50 114 VAL A C 1
ATOM 882 O O . VAL A 1 114 ? -6.625 -12.102 -11.740 1.00 74.50 114 VAL A O 1
ATOM 885 N N . ASP A 1 115 ? -5.510 -11.140 -13.435 1.00 74.69 115 ASP A N 1
ATOM 886 C CA . ASP A 1 115 ? -6.225 -11.839 -14.517 1.00 74.69 115 ASP A CA 1
ATOM 887 C C . ASP A 1 115 ? -7.756 -11.844 -14.340 1.00 74.69 115 ASP A C 1
ATOM 889 O O . ASP A 1 115 ? -8.442 -12.843 -14.533 1.00 74.69 115 ASP A O 1
ATOM 893 N N . SER A 1 116 ? -8.306 -10.687 -13.954 1.00 73.62 116 SER A N 1
ATOM 894 C CA . SER A 1 116 ? -9.728 -10.458 -13.635 1.00 73.62 116 SER A CA 1
ATOM 895 C C . SER A 1 116 ? -10.254 -11.103 -12.347 1.00 73.62 116 SER A C 1
ATOM 897 O O . SER A 1 116 ? -11.349 -10.727 -11.920 1.00 73.62 116 SER A O 1
ATOM 899 N N . ALA A 1 117 ? -9.492 -11.976 -11.686 1.00 76.88 117 ALA A N 1
ATOM 900 C CA . ALA A 1 117 ? -9.839 -12.548 -10.389 1.00 76.88 117 ALA A CA 1
ATOM 901 C C . ALA A 1 117 ? -9.562 -11.558 -9.250 1.00 76.88 117 ALA A C 1
ATOM 903 O O . ALA A 1 117 ? -8.552 -10.851 -9.263 1.00 76.88 117 ALA A O 1
ATOM 904 N N . LEU A 1 118 ? -10.454 -11.511 -8.258 1.00 80.44 118 LEU A N 1
ATOM 905 C CA . LEU A 1 118 ? -10.231 -10.761 -7.025 1.00 80.44 118 LEU A CA 1
ATOM 906 C C . LEU A 1 118 ? -9.231 -11.525 -6.147 1.00 80.44 118 LEU A C 1
ATOM 908 O O . LEU A 1 118 ? -9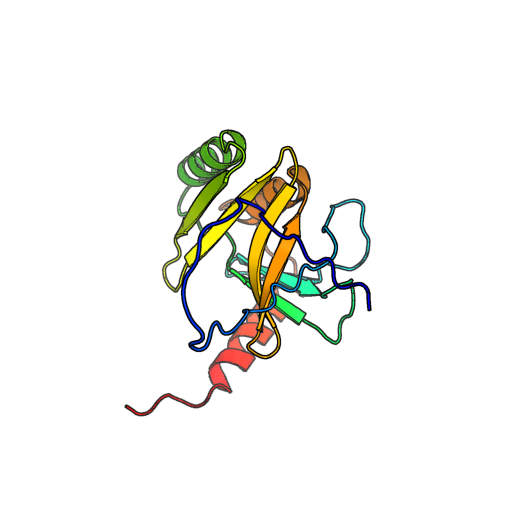.458 -12.680 -5.787 1.00 80.44 118 LEU A O 1
ATOM 912 N N . VAL A 1 119 ? -8.129 -10.869 -5.802 1.00 82.81 119 VAL A N 1
ATOM 913 C CA . VAL A 1 119 ? -7.041 -11.428 -4.996 1.00 82.81 119 VAL A CA 1
ATOM 914 C C . VAL A 1 119 ? -6.844 -10.561 -3.765 1.00 82.81 119 VAL A C 1
ATOM 916 O O . VAL A 1 119 ? -6.862 -9.331 -3.842 1.00 82.81 119 VAL A O 1
ATOM 919 N N . TRP A 1 120 ? -6.660 -11.208 -2.618 1.00 89.62 120 TRP A N 1
ATOM 920 C CA . TRP A 1 120 ? -6.308 -10.531 -1.377 1.00 89.62 120 TRP A CA 1
ATOM 921 C C . TRP A 1 120 ? -4.813 -10.685 -1.134 1.00 89.62 120 TRP A C 1
ATOM 923 O O . TRP A 1 120 ? -4.300 -11.789 -0.936 1.00 89.62 120 TRP A O 1
ATOM 933 N N . HIS A 1 121 ? -4.128 -9.549 -1.138 1.00 91.06 121 HIS A N 1
ATOM 934 C CA . HIS A 1 121 ? -2.713 -9.459 -0.835 1.00 91.06 121 HIS A CA 1
ATOM 935 C C . HIS A 1 121 ? -2.541 -9.277 0.662 1.00 91.06 121 HIS A C 1
ATOM 937 O O . HIS A 1 121 ? -3.012 -8.286 1.219 1.00 91.06 121 HIS A O 1
ATOM 943 N N . LEU A 1 122 ? -1.914 -10.256 1.313 1.00 93.69 122 LEU A N 1
ATOM 944 C CA . LEU A 1 122 ? -1.725 -10.248 2.757 1.00 93.69 122 LEU A CA 1
ATOM 945 C C . LEU A 1 122 ? -0.407 -9.575 3.125 1.00 93.69 122 LEU A C 1
ATOM 947 O O . LEU A 1 122 ? 0.616 -9.826 2.501 1.00 93.69 122 LEU A O 1
ATOM 951 N N . PHE A 1 123 ? -0.422 -8.779 4.183 1.00 94.88 123 PHE A N 1
ATOM 952 C CA . PHE A 1 123 ? 0.729 -8.049 4.694 1.00 94.88 123 PHE A CA 1
ATOM 953 C C . PHE A 1 123 ? 0.783 -8.170 6.214 1.00 94.88 123 PHE A C 1
ATOM 955 O O . PHE A 1 123 ? -0.244 -8.337 6.884 1.00 94.88 123 PHE A O 1
ATOM 962 N N . ASP A 1 124 ? 1.982 -8.075 6.777 1.00 94.94 124 ASP A N 1
ATOM 963 C CA . ASP A 1 124 ? 2.116 -7.729 8.189 1.00 94.94 124 ASP A CA 1
ATOM 964 C C . ASP A 1 124 ? 1.907 -6.225 8.431 1.00 94.94 124 ASP A C 1
ATOM 966 O O . ASP A 1 124 ? 1.783 -5.421 7.501 1.00 94.94 124 ASP A O 1
ATOM 970 N N . ARG A 1 125 ? 1.812 -5.849 9.708 1.00 95.56 125 ARG A N 1
ATOM 971 C CA . ARG A 1 125 ? 1.615 -4.461 10.120 1.00 95.56 125 ARG A CA 1
ATOM 972 C C . ARG A 1 125 ? 2.739 -3.564 9.624 1.00 95.56 125 ARG A C 1
ATOM 974 O O . ARG A 1 125 ? 2.465 -2.506 9.071 1.00 95.56 125 ARG A O 1
ATOM 981 N N . GLU A 1 126 ? 3.976 -3.976 9.869 1.00 96.12 126 GLU A N 1
ATOM 982 C CA . GLU A 1 126 ? 5.170 -3.186 9.580 1.00 96.12 126 GLU A CA 1
ATOM 983 C C . GLU A 1 126 ? 5.255 -2.851 8.091 1.00 96.12 126 GLU A C 1
ATOM 985 O O . GLU A 1 126 ? 5.459 -1.702 7.716 1.00 96.12 126 GLU A O 1
ATOM 990 N N . THR A 1 127 ? 4.958 -3.829 7.243 1.00 96.19 127 THR A N 1
ATOM 991 C CA . THR A 1 127 ? 4.948 -3.690 5.791 1.00 96.19 127 THR A CA 1
ATOM 992 C C . THR A 1 127 ? 3.895 -2.693 5.333 1.00 96.19 127 THR A C 1
ATOM 994 O O . THR A 1 127 ? 4.203 -1.823 4.520 1.00 96.19 127 THR A O 1
ATOM 997 N N . ILE A 1 128 ? 2.668 -2.755 5.867 1.00 96.56 128 ILE A N 1
ATOM 998 C CA . ILE A 1 128 ? 1.651 -1.742 5.551 1.00 96.56 128 ILE A CA 1
ATOM 999 C C . ILE A 1 128 ? 2.089 -0.358 6.033 1.00 96.56 128 ILE A C 1
ATOM 1001 O O . ILE A 1 128 ? 1.953 0.603 5.278 1.00 96.56 128 ILE A O 1
ATOM 1005 N N . GLU A 1 129 ? 2.635 -0.229 7.247 1.00 96.56 129 GLU A N 1
ATOM 1006 C CA . GLU A 1 129 ? 3.125 1.065 7.739 1.00 96.56 129 GLU A CA 1
ATO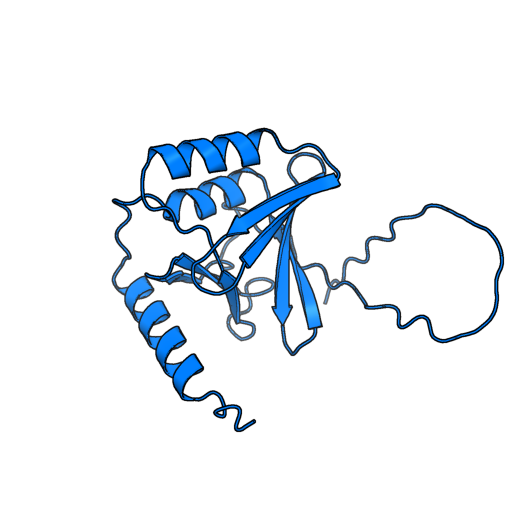M 1007 C C . GLU A 1 129 ? 4.210 1.630 6.813 1.00 96.56 129 GLU A C 1
ATOM 1009 O O . GLU A 1 129 ? 4.120 2.790 6.412 1.00 96.56 129 GLU A O 1
ATOM 1014 N N . SER A 1 130 ? 5.176 0.819 6.382 1.00 94.69 130 SER A N 1
ATOM 1015 C CA . SER A 1 130 ? 6.215 1.241 5.437 1.00 94.69 130 SER A CA 1
ATOM 1016 C C . SER A 1 130 ? 5.654 1.652 4.076 1.00 94.69 130 SER A C 1
ATOM 1018 O O . SER A 1 130 ? 6.072 2.674 3.529 1.00 94.69 130 SER A O 1
ATOM 1020 N N . LEU A 1 131 ? 4.670 0.921 3.542 1.00 95.75 131 LEU A N 1
ATOM 1021 C CA . LEU A 1 131 ? 3.990 1.295 2.298 1.00 95.75 131 LEU A CA 1
ATOM 1022 C C . LEU A 1 131 ? 3.226 2.621 2.440 1.00 95.75 131 LEU A C 1
ATOM 1024 O O . LEU A 1 131 ? 3.253 3.457 1.532 1.00 95.75 131 LEU A O 1
ATOM 1028 N N . LEU A 1 132 ? 2.571 2.852 3.581 1.00 96.44 132 LEU A N 1
ATOM 1029 C CA . LEU A 1 132 ? 1.883 4.112 3.869 1.00 96.44 132 LEU A CA 1
ATOM 1030 C C . LEU A 1 132 ? 2.867 5.282 4.014 1.00 96.44 132 LEU A C 1
ATOM 1032 O O . LEU A 1 132 ? 2.535 6.393 3.603 1.00 96.44 132 LEU A O 1
ATOM 1036 N N . MET A 1 133 ? 4.084 5.058 4.529 1.00 95.06 133 MET A N 1
ATOM 1037 C CA . MET A 1 133 ? 5.101 6.116 4.657 1.00 95.06 133 MET A CA 1
ATOM 1038 C C . MET A 1 133 ? 5.537 6.684 3.307 1.00 95.06 133 MET A C 1
ATOM 1040 O O . MET A 1 133 ? 5.912 7.853 3.237 1.00 95.06 133 MET A O 1
ATOM 1044 N N . ALA A 1 134 ? 5.431 5.914 2.221 1.00 93.44 134 ALA A N 1
ATOM 1045 C CA . ALA A 1 134 ? 5.722 6.417 0.880 1.00 93.44 134 ALA A CA 1
ATOM 1046 C C . ALA A 1 134 ? 4.784 7.563 0.454 1.00 93.44 134 ALA A C 1
ATOM 1048 O O . ALA A 1 134 ? 5.100 8.309 -0.470 1.00 93.44 134 ALA A O 1
ATOM 1049 N N . ALA A 1 135 ? 3.648 7.756 1.131 1.00 93.81 135 ALA A N 1
ATOM 1050 C CA . ALA A 1 135 ? 2.766 8.894 0.897 1.00 93.81 135 ALA A CA 1
ATOM 1051 C C . ALA A 1 135 ? 3.305 10.221 1.462 1.00 93.81 135 ALA A C 1
ATOM 1053 O O . ALA A 1 135 ? 2.704 11.259 1.202 1.00 93.81 135 ALA A O 1
ATOM 1054 N N . HIS A 1 136 ? 4.413 10.221 2.214 1.00 95.25 136 HIS A N 1
ATOM 1055 C CA . HIS A 1 136 ? 5.001 11.449 2.752 1.00 95.25 136 HIS A CA 1
ATOM 1056 C C . HIS A 1 136 ? 5.215 12.502 1.641 1.00 95.25 136 HIS A C 1
ATOM 1058 O O . HIS A 1 136 ? 5.739 12.146 0.580 1.00 95.25 136 HIS A O 1
ATOM 1064 N N . PRO A 1 137 ? 4.838 13.782 1.854 1.00 92.25 137 PRO A N 1
ATOM 1065 C CA . PRO A 1 137 ? 4.972 14.826 0.832 1.00 92.25 137 PRO A CA 1
ATOM 1066 C C . PRO A 1 137 ? 6.406 14.992 0.316 1.00 92.25 137 PRO A C 1
ATOM 1068 O O . PRO A 1 137 ? 6.619 15.134 -0.883 1.00 92.25 137 PRO A O 1
ATOM 1071 N N . ASP A 1 138 ? 7.385 14.874 1.215 1.00 92.62 138 ASP A N 1
ATOM 1072 C CA . ASP A 1 138 ? 8.813 14.968 0.876 1.00 92.62 138 ASP A CA 1
ATOM 1073 C C . ASP A 1 138 ? 9.413 13.657 0.335 1.00 92.62 138 ASP A C 1
ATOM 1075 O O . ASP A 1 138 ? 10.618 13.580 0.096 1.00 92.62 138 ASP 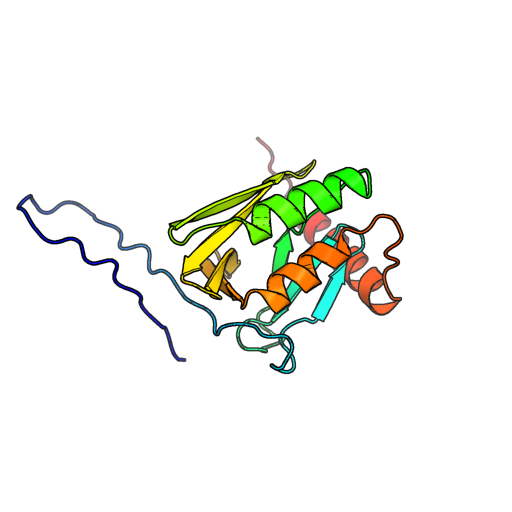A O 1
ATOM 1079 N N . TRP A 1 139 ? 8.615 12.596 0.168 1.00 91.38 139 TRP A N 1
ATOM 1080 C CA . TRP A 1 139 ? 9.113 11.365 -0.441 1.00 91.38 139 TRP A CA 1
ATOM 1081 C C . TRP A 1 139 ? 9.412 11.605 -1.922 1.00 91.38 139 TRP A C 1
ATOM 1083 O O . TRP A 1 139 ? 8.535 12.008 -2.696 1.00 91.38 139 TRP A O 1
ATOM 1093 N N . LEU A 1 140 ? 10.655 11.323 -2.310 1.00 89.25 140 LEU A N 1
ATOM 1094 C CA . LEU A 1 140 ? 11.135 11.441 -3.679 1.00 89.25 140 LEU A CA 1
ATOM 1095 C C . LEU A 1 140 ? 11.329 10.040 -4.276 1.00 89.25 140 LEU A C 1
ATOM 1097 O O . LEU A 1 140 ? 12.033 9.226 -3.671 1.00 89.25 140 LEU A O 1
ATOM 1101 N N . PRO A 1 141 ? 10.739 9.750 -5.450 1.00 88.06 141 PRO A N 1
ATOM 1102 C CA . PRO A 1 141 ? 10.948 8.478 -6.129 1.00 88.06 141 PRO A CA 1
ATOM 1103 C C . PRO A 1 141 ? 12.406 8.334 -6.571 1.00 88.06 141 PRO A C 1
ATOM 1105 O O . PRO A 1 141 ? 13.019 9.301 -7.033 1.00 88.06 141 PRO A O 1
ATOM 1108 N N . ALA A 1 142 ? 12.951 7.119 -6.488 1.00 90.12 142 ALA A N 1
ATOM 1109 C CA . ALA A 1 142 ? 14.227 6.819 -7.124 1.00 90.12 142 ALA A CA 1
ATOM 1110 C C . ALA A 1 142 ? 14.066 6.774 -8.656 1.00 90.12 142 ALA A C 1
ATOM 1112 O O . ALA A 1 142 ? 12.959 6.664 -9.181 1.00 90.12 142 ALA A O 1
ATOM 1113 N N . GLU A 1 143 ? 15.173 6.794 -9.402 1.00 90.50 143 GLU A N 1
ATOM 1114 C CA . GLU A 1 143 ? 15.131 6.741 -10.872 1.00 90.50 143 GLU A CA 1
ATOM 1115 C C . GLU A 1 143 ? 14.362 5.515 -11.395 1.00 90.50 143 GLU A C 1
ATOM 1117 O O . GLU A 1 143 ? 13.511 5.640 -12.274 1.00 90.50 143 GLU A O 1
ATOM 1122 N N . LYS A 1 144 ? 14.566 4.345 -10.774 1.00 90.81 144 LYS A N 1
ATOM 1123 C CA . LYS A 1 144 ? 13.818 3.120 -11.096 1.00 90.81 144 LYS A CA 1
ATOM 1124 C C . LYS A 1 144 ? 12.303 3.262 -10.897 1.00 90.81 144 LYS A C 1
ATOM 1126 O O . LYS A 1 144 ? 11.529 2.656 -11.629 1.00 90.81 144 LYS A O 1
ATOM 1131 N N . ASP A 1 145 ? 11.876 4.070 -9.929 1.00 93.12 145 ASP A N 1
ATOM 1132 C CA . ASP A 1 145 ? 10.466 4.270 -9.603 1.00 93.12 145 ASP A CA 1
ATOM 1133 C C . ASP A 1 145 ? 9.797 5.203 -10.626 1.00 93.12 145 ASP A C 1
ATOM 1135 O O . ASP A 1 145 ? 8.617 5.046 -10.943 1.00 93.12 145 ASP A O 1
ATOM 1139 N N . LEU A 1 146 ? 10.558 6.133 -11.220 1.00 92.88 146 LEU A N 1
ATOM 1140 C CA . LEU A 1 146 ? 10.083 6.958 -12.336 1.00 92.88 146 LEU A CA 1
ATOM 1141 C C . LEU A 1 146 ? 9.717 6.100 -13.555 1.00 92.88 146 LEU A C 1
ATOM 1143 O O . LEU A 1 146 ? 8.698 6.361 -14.201 1.00 92.88 146 LEU A O 1
ATOM 1147 N N . GLU A 1 147 ? 10.499 5.054 -13.844 1.00 93.88 147 GLU A N 1
ATOM 1148 C CA . GLU A 1 147 ? 10.196 4.105 -14.925 1.00 93.88 147 GLU A CA 1
ATOM 1149 C C . GLU A 1 147 ? 8.879 3.359 -14.691 1.00 93.88 147 GLU A C 1
ATOM 1151 O O . GLU A 1 147 ? 8.117 3.139 -15.636 1.00 93.88 147 GLU A O 1
ATOM 1156 N N . LEU A 1 148 ? 8.541 3.044 -13.437 1.00 93.38 148 LEU A N 1
ATOM 1157 C CA . LEU A 1 148 ? 7.241 2.457 -13.095 1.00 93.38 148 LEU A CA 1
ATOM 1158 C C . LEU A 1 148 ? 6.092 3.415 -13.429 1.00 93.38 148 LEU A C 1
ATOM 1160 O O . LEU A 1 148 ? 5.088 3.001 -14.009 1.00 93.38 148 LEU A O 1
ATOM 1164 N N . GLY A 1 149 ? 6.269 4.713 -13.171 1.00 89.19 149 GLY A N 1
ATOM 1165 C CA . GLY A 1 149 ? 5.313 5.741 -13.588 1.00 89.19 149 GLY A CA 1
ATOM 1166 C C . GLY A 1 149 ? 5.118 5.786 -15.107 1.00 89.19 149 GLY A C 1
ATOM 1167 O O . GLY A 1 149 ? 3.983 5.813 -15.589 1.00 89.19 149 GLY A O 1
ATOM 1168 N N . ARG A 1 150 ? 6.213 5.715 -15.880 1.00 90.94 150 ARG A N 1
ATOM 1169 C CA . ARG A 1 150 ? 6.152 5.634 -17.352 1.00 90.94 150 ARG A CA 1
ATOM 1170 C C . ARG A 1 150 ? 5.427 4.366 -17.813 1.00 90.94 150 ARG A C 1
ATOM 1172 O O . ARG A 1 150 ? 4.561 4.437 -18.682 1.00 90.94 150 ARG A O 1
ATOM 1179 N N . LYS A 1 151 ? 5.716 3.218 -17.194 1.00 90.31 151 LYS A N 1
ATOM 1180 C CA . LYS A 1 151 ? 5.063 1.926 -17.467 1.00 90.31 151 LYS A CA 1
ATOM 1181 C C . LYS A 1 151 ? 3.559 1.979 -17.182 1.00 90.31 151 LYS A C 1
ATOM 1183 O O . LYS A 1 151 ? 2.784 1.488 -18.002 1.00 90.31 151 LYS A O 1
ATOM 1188 N N . ALA A 1 152 ? 3.129 2.596 -16.077 1.00 85.62 152 ALA A N 1
ATOM 1189 C CA . ALA A 1 152 ? 1.709 2.823 -15.781 1.00 85.62 152 ALA A CA 1
ATOM 1190 C C . ALA A 1 152 ? 1.027 3.682 -16.853 1.00 85.62 152 ALA A C 1
ATOM 1192 O O . ALA A 1 152 ? -0.043 3.312 -17.334 1.00 85.62 152 ALA A O 1
ATOM 1193 N N . LEU A 1 153 ? 1.657 4.788 -17.260 1.00 86.50 153 LEU A N 1
ATOM 1194 C CA . LEU A 1 153 ? 1.114 5.673 -18.291 1.00 86.50 153 LEU A CA 1
ATOM 1195 C C . LEU A 1 153 ? 0.981 4.961 -19.646 1.00 86.50 153 LEU A C 1
ATOM 1197 O O . LEU A 1 153 ? -0.054 5.045 -20.296 1.00 86.50 153 LEU A O 1
ATOM 1201 N N . MET A 1 154 ? 1.995 4.202 -20.063 1.00 87.25 154 MET A N 1
ATOM 1202 C CA . MET A 1 154 ? 1.922 3.431 -21.310 1.00 87.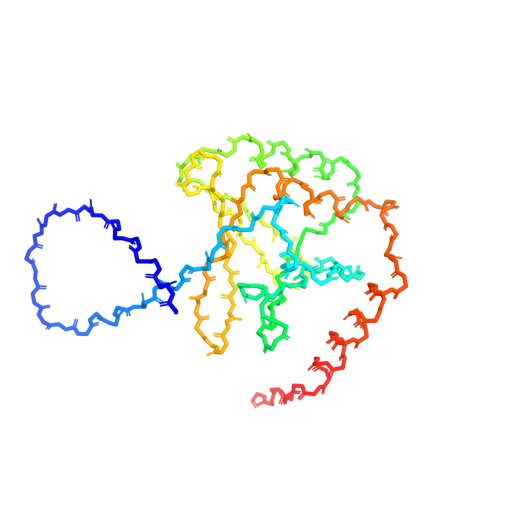25 154 MET A CA 1
ATOM 1203 C C . MET A 1 154 ? 0.832 2.354 -21.253 1.00 87.25 154 MET A C 1
ATOM 1205 O O . MET A 1 154 ? 0.145 2.113 -22.243 1.00 87.25 154 MET A O 1
ATOM 1209 N N . ARG A 1 155 ? 0.635 1.721 -20.087 1.00 82.38 155 ARG A N 1
ATOM 1210 C CA . ARG A 1 155 ? -0.457 0.759 -19.880 1.00 82.38 155 ARG A CA 1
ATOM 1211 C C . ARG A 1 155 ? -1.828 1.419 -20.008 1.00 82.38 155 ARG A C 1
ATOM 1213 O O . ARG A 1 155 ? -2.688 0.823 -20.644 1.00 82.38 155 ARG A O 1
ATOM 1220 N N . SER A 1 156 ? -2.033 2.613 -19.447 1.00 78.88 156 SER A N 1
ATOM 1221 C CA . SER A 1 156 ? -3.328 3.303 -19.534 1.00 78.88 156 SER A CA 1
ATOM 1222 C C . SER A 1 156 ? -3.643 3.788 -20.949 1.00 78.88 156 SER A C 1
ATOM 1224 O O . SER A 1 156 ? -4.788 3.691 -21.374 1.00 78.88 156 SER A O 1
ATOM 1226 N N . LEU A 1 157 ? -2.637 4.233 -21.708 1.00 81.81 157 LEU A N 1
ATOM 1227 C CA . LEU A 1 157 ? -2.805 4.641 -23.108 1.00 81.81 157 LEU A CA 1
ATOM 1228 C C . LEU A 1 157 ? -3.157 3.471 -24.037 1.00 81.81 157 LEU A C 1
ATOM 1230 O O . LEU A 1 157 ? -3.864 3.663 -25.021 1.00 81.81 157 LEU A O 1
ATOM 1234 N N . ASN A 1 158 ? -2.680 2.265 -23.723 1.00 76.69 158 ASN A N 1
ATOM 1235 C CA . ASN A 1 158 ? -2.973 1.055 -24.495 1.00 76.69 158 ASN A CA 1
ATOM 1236 C C . ASN A 1 158 ? -4.309 0.398 -24.111 1.00 76.69 158 ASN A C 1
ATOM 1238 O O . ASN A 1 158 ? -4.677 -0.618 -24.705 1.00 76.69 158 ASN A O 1
ATOM 1242 N N . GLN A 1 159 ? -5.034 0.932 -23.122 1.00 64.38 159 GLN A N 1
ATOM 1243 C CA . GLN A 1 159 ? -6.380 0.452 -22.833 1.00 64.38 159 GLN A CA 1
ATOM 1244 C C . GLN A 1 159 ? -7.340 0.913 -23.936 1.00 64.38 159 GLN A C 1
ATOM 1246 O O . GLN A 1 159 ? -7.288 2.074 -24.348 1.00 64.38 159 GLN A O 1
ATOM 1251 N N . PRO A 1 160 ? -8.228 0.028 -24.427 1.00 59.62 160 PRO A N 1
ATOM 1252 C CA . PRO A 1 160 ? -9.248 0.432 -25.378 1.00 59.62 160 PRO A CA 1
ATOM 1253 C C . PRO A 1 160 ? -10.083 1.548 -24.751 1.00 59.62 160 PRO A C 1
ATOM 1255 O O . PRO A 1 160 ? -10.598 1.403 -23.640 1.00 59.62 160 PRO A O 1
ATOM 1258 N N . VAL A 1 161 ? -10.198 2.670 -25.462 1.00 55.09 161 VAL A N 1
ATOM 1259 C CA . VAL A 1 161 ? -11.101 3.752 -25.074 1.00 55.09 161 VAL A CA 1
ATOM 1260 C C . VAL A 1 161 ? -12.500 3.152 -25.034 1.00 55.09 161 VAL A C 1
ATOM 1262 O O . VAL A 1 161 ? -13.001 2.682 -26.055 1.00 55.09 161 VAL A O 1
ATOM 1265 N N . TYR A 1 162 ? -13.116 3.134 -23.854 1.00 53.53 162 TYR A N 1
ATOM 1266 C CA . TYR A 1 162 ? -14.534 2.830 -23.739 1.00 53.53 162 TYR A CA 1
ATOM 1267 C C . TYR A 1 162 ? -15.295 3.890 -24.542 1.00 53.53 162 TYR A C 1
ATOM 1269 O O . TYR A 1 162 ? -15.329 5.060 -24.157 1.00 53.53 162 TYR A O 1
ATOM 1277 N N . VAL A 1 163 ? -15.841 3.488 -25.689 1.00 46.09 163 VAL A N 1
ATOM 1278 C CA . VAL A 1 163 ? -16.788 4.296 -26.456 1.00 46.09 163 VAL A CA 1
ATOM 1279 C C . VAL A 1 163 ? -18.174 3.913 -25.926 1.00 46.09 163 VAL A C 1
ATOM 1281 O O . VAL A 1 163 ? -18.514 2.733 -26.024 1.00 46.09 163 VAL A O 1
ATOM 1284 N N . PRO A 1 164 ? -18.906 4.839 -25.277 1.00 49.06 164 PRO A N 1
ATOM 1285 C CA . PRO A 1 164 ? -20.202 4.554 -24.663 1.00 49.06 164 PRO A CA 1
ATOM 1286 C C . PRO A 1 164 ? -21.277 4.137 -25.669 1.00 49.06 164 PRO A C 1
ATOM 1288 O O . PRO A 1 164 ? -21.193 4.555 -26.847 1.00 49.06 164 PRO A O 1
#

pLDDT: mean 80.64, std 20.74, range [27.06, 98.0]

Radius of gyration: 17.57 Å; chains: 1; bounding box: 48×42×42 Å

Foldseek 3Di:
DDFDFDDPDDDDDDDDDDDPPPQGAGEFPADEPPDPQFFQFAAPQLWTWGDGNNPPVFTWTHRAAADPAPVVLVVQLVVLVPDAAQDKDWRDDPPDIWIWHRNHQQWIWTWTATPNRIYTHIYGPVVNNVSSCCNHPPRDGDPSNNVVVVVVVVVVVPDPPPDD

Secondary structure (DSSP, 8-state):
---B---------------------EEPPPB-TTSSS-EEEE-TT-EEEEEGGG-TTSEEEEE----SSHHHHHHHHHHHHHPPTT-EEEEE-SS-EEEEEEEETTEEEEEEEETTEEEEEEE-HHHHHHHHHTT-TT----HHHHHHHHHHHHHHHTSPP---

Organism: NCBI:txid2303981

Sequence (164 aa):
MLIVLIKSSVVPLLLSTADMMLEAFVLSPRYSLDAANWLEGIDPSRHYWLWVNGDPQLPVIIPGLIVSSIEELRTVIGQFRGLQSGESLKLTRIVGSCKIHCVSSNCYAIEARVDSALVWHLFDRETIESLLMAAHPDWLPAEKDLELGRKALMRSLNQPVYVP